Protein AF-A0A0B1RVA0-F1 (afdb_monomer_lite)

Structure (mmCIF, N/CA/C/O backbone):
data_AF-A0A0B1RVA0-F1
#
_entry.id   AF-A0A0B1RVA0-F1
#
loop_
_atom_site.group_PDB
_atom_site.id
_atom_site.type_symbol
_atom_site.label_atom_id
_atom_site.label_alt_id
_atom_site.label_comp_id
_atom_site.label_asym_id
_atom_site.label_entity_id
_atom_site.label_seq_id
_atom_site.pdbx_PDB_ins_code
_atom_site.Cartn_x
_atom_site.Cartn_y
_atom_site.Cartn_z
_atom_site.occupancy
_atom_site.B_iso_or_equiv
_atom_site.auth_seq_id
_atom_site.auth_comp_id
_atom_site.auth_asym_id
_atom_site.auth_atom_id
_atom_site.pdbx_PDB_model_num
ATOM 1 N N . MET A 1 1 ? -19.850 -12.990 -0.518 1.00 70.56 1 MET A N 1
ATOM 2 C CA . MET A 1 1 ? -18.818 -13.928 -0.021 1.00 70.56 1 MET A CA 1
ATOM 3 C C . MET A 1 1 ? -18.652 -15.131 -0.933 1.00 70.56 1 MET A C 1
ATOM 5 O O . MET A 1 1 ? -17.588 -15.254 -1.513 1.00 70.56 1 MET A O 1
ATOM 9 N N . LEU A 1 2 ? -19.691 -15.939 -1.170 1.00 81.00 2 LEU A N 1
ATOM 10 C CA . LEU A 1 2 ? -19.607 -17.125 -2.042 1.00 81.00 2 LEU A CA 1
ATOM 11 C C . LEU A 1 2 ? -19.076 -16.825 -3.461 1.00 81.00 2 LEU A C 1
ATOM 13 O O . LEU A 1 2 ? -18.155 -17.485 -3.918 1.00 81.00 2 LEU A O 1
ATOM 17 N N . PHE A 1 3 ? -19.567 -15.762 -4.111 1.00 86.44 3 PHE A N 1
ATOM 18 C CA . PHE A 1 3 ? -19.078 -15.328 -5.431 1.00 86.44 3 PHE A CA 1
ATOM 19 C C . PHE A 1 3 ? -17.594 -14.916 -5.432 1.00 86.44 3 PHE A C 1
ATOM 21 O O . PHE A 1 3 ? -16.861 -15.231 -6.361 1.00 86.44 3 PHE A O 1
ATOM 28 N N . VAL A 1 4 ? -17.134 -14.257 -4.363 1.00 84.12 4 VAL A N 1
ATOM 29 C CA . VAL A 1 4 ? -15.734 -13.824 -4.211 1.00 84.12 4 VAL A CA 1
ATOM 30 C C . VAL A 1 4 ? -14.824 -15.026 -3.976 1.00 84.12 4 VAL A C 1
ATOM 32 O O . VAL A 1 4 ? -13.758 -15.097 -4.571 1.00 84.12 4 VAL A O 1
ATOM 35 N N . VAL A 1 5 ? -15.262 -15.995 -3.165 1.00 87.69 5 VAL A N 1
ATOM 36 C CA . VAL A 1 5 ? -14.518 -17.240 -2.913 1.00 87.69 5 VAL A CA 1
ATOM 37 C C . VAL A 1 5 ? -14.383 -18.060 -4.194 1.00 87.69 5 VAL A C 1
ATOM 39 O O . VAL A 1 5 ? -13.294 -18.534 -4.497 1.00 87.69 5 VAL A O 1
ATOM 42 N N . VAL A 1 6 ? -15.458 -18.178 -4.980 1.00 91.81 6 VAL A N 1
ATOM 43 C CA . VAL A 1 6 ? -15.415 -18.849 -6.289 1.00 91.81 6 VAL A CA 1
ATOM 44 C C . VAL A 1 6 ? -14.483 -18.108 -7.250 1.00 91.81 6 VAL A C 1
ATOM 46 O O . VAL A 1 6 ? -13.659 -18.744 -7.897 1.00 91.81 6 VAL A O 1
ATOM 49 N N . GLY A 1 7 ? -14.552 -16.774 -7.302 1.00 86.38 7 GLY A N 1
ATOM 50 C CA . GLY A 1 7 ? -13.640 -15.963 -8.112 1.00 86.38 7 GLY A CA 1
ATOM 51 C C . GLY A 1 7 ? -12.171 -16.152 -7.726 1.00 86.38 7 GLY A C 1
ATOM 52 O O . GLY A 1 7 ? -11.337 -16.389 -8.595 1.00 86.38 7 GLY A O 1
ATOM 53 N N . LEU A 1 8 ? -11.859 -16.126 -6.427 1.00 83.19 8 LEU A N 1
ATOM 54 C CA . LEU A 1 8 ? -10.502 -16.336 -5.918 1.00 83.19 8 LEU A CA 1
ATOM 55 C C . LEU A 1 8 ? -9.996 -17.754 -6.230 1.00 83.19 8 LEU A C 1
ATOM 57 O O . LEU A 1 8 ? -8.854 -17.922 -6.647 1.00 83.19 8 LEU A O 1
ATOM 61 N N . ALA A 1 9 ? -10.862 -18.762 -6.084 1.00 86.12 9 ALA A N 1
ATOM 62 C CA . ALA A 1 9 ? -10.539 -20.145 -6.420 1.00 86.12 9 ALA A CA 1
ATOM 63 C C . ALA A 1 9 ? -10.236 -20.312 -7.917 1.00 86.12 9 ALA A C 1
ATOM 65 O O . ALA A 1 9 ? -9.270 -20.982 -8.264 1.00 86.12 9 ALA A O 1
ATOM 66 N N . ILE A 1 10 ? -11.010 -19.675 -8.803 1.00 89.06 10 ILE A N 1
ATOM 67 C CA . ILE A 1 10 ? -10.761 -19.712 -10.253 1.00 89.06 10 ILE A CA 1
ATOM 68 C C . ILE A 1 10 ? -9.413 -19.068 -10.590 1.00 89.06 10 ILE A C 1
ATOM 70 O O . ILE A 1 10 ? -8.645 -19.647 -11.357 1.00 89.06 10 ILE A O 1
ATOM 74 N N . VAL A 1 11 ? -9.105 -17.903 -10.010 1.00 84.69 11 VAL A N 1
ATOM 75 C CA . VAL A 1 11 ? -7.825 -17.211 -10.240 1.00 84.69 11 VAL A CA 1
ATOM 76 C C . VAL A 1 11 ? -6.650 -18.066 -9.757 1.00 84.69 11 VAL A C 1
ATOM 78 O O . VAL A 1 11 ? -5.708 -18.264 -10.516 1.00 84.69 11 VAL A O 1
ATOM 81 N N . GLY A 1 12 ? -6.741 -18.650 -8.556 1.00 81.06 12 GLY A N 1
ATOM 82 C CA . GLY A 1 12 ? -5.688 -19.516 -8.012 1.00 81.06 12 GLY A CA 1
ATOM 83 C C . GLY A 1 12 ? -5.481 -20.806 -8.813 1.00 81.06 12 GLY A C 1
ATOM 84 O O . GLY A 1 12 ? -4.352 -21.187 -9.097 1.00 81.06 12 GLY A O 1
ATOM 85 N N . ILE A 1 13 ? -6.561 -21.466 -9.249 1.00 84.12 13 ILE A N 1
ATOM 86 C CA . ILE A 1 13 ? -6.460 -22.657 -10.112 1.00 84.12 13 ILE A CA 1
ATOM 87 C C . ILE A 1 13 ? -5.848 -22.287 -11.471 1.00 84.12 13 ILE A C 1
ATOM 89 O O . ILE A 1 13 ? -5.040 -23.043 -12.004 1.00 84.12 13 ILE A O 1
ATOM 93 N N . THR A 1 14 ? -6.205 -21.127 -12.026 1.00 82.38 14 THR A N 1
ATOM 94 C CA . THR A 1 14 ? -5.648 -20.649 -13.301 1.00 82.38 14 THR A CA 1
ATOM 95 C C . THR A 1 14 ? -4.149 -20.388 -13.191 1.00 82.38 14 THR A C 1
ATOM 97 O O . THR A 1 14 ? -3.420 -20.740 -14.113 1.00 82.38 14 THR A O 1
ATOM 100 N N . ASP A 1 15 ? -3.682 -19.839 -12.071 1.00 76.81 15 ASP A N 1
ATOM 101 C CA . ASP A 1 15 ? -2.256 -19.613 -11.828 1.00 76.81 15 ASP A CA 1
ATOM 102 C C . ASP A 1 15 ? -1.464 -20.933 -11.788 1.00 76.81 15 ASP A C 1
ATOM 104 O O . ASP A 1 15 ? -0.454 -21.082 -12.474 1.00 76.81 15 ASP A O 1
ATOM 108 N N . ILE A 1 16 ? -2.004 -21.955 -11.110 1.00 76.44 16 ILE A N 1
ATOM 109 C CA . ILE A 1 16 ? -1.389 -23.291 -11.038 1.00 76.44 16 ILE A CA 1
ATOM 110 C C . ILE A 1 16 ? -1.361 -23.988 -12.410 1.00 76.44 16 ILE A C 1
ATOM 112 O O . ILE A 1 16 ? -0.373 -24.633 -12.752 1.00 76.44 16 ILE A O 1
ATOM 116 N N . PHE A 1 17 ? -2.441 -23.898 -13.195 1.00 76.44 17 PHE A N 1
ATOM 117 C CA . PHE A 1 17 ? -2.556 -24.610 -14.478 1.00 76.44 17 PHE A CA 1
ATOM 118 C C . PHE A 1 17 ? -1.893 -23.884 -15.657 1.00 76.44 17 PHE A C 1
ATOM 120 O O . PHE A 1 17 ? -1.453 -24.540 -16.600 1.00 76.44 17 PHE A O 1
ATOM 127 N N . CYS A 1 18 ? -1.864 -22.550 -15.642 1.00 68.12 18 CYS A N 1
ATOM 128 C CA . CYS A 1 18 ? -1.342 -21.720 -16.732 1.00 68.12 18 CYS A CA 1
ATOM 129 C C . CYS A 1 18 ? 0.055 -21.143 -16.430 1.00 68.12 18 CYS A C 1
ATOM 131 O O . CYS A 1 18 ? 0.620 -20.440 -17.273 1.00 68.12 18 CYS A O 1
ATOM 133 N N . GLY A 1 19 ? 0.619 -21.437 -15.253 1.00 61.84 19 GLY A N 1
ATOM 134 C CA . GLY A 1 19 ? 1.994 -21.116 -14.889 1.00 61.84 19 GLY A CA 1
ATOM 135 C C . GLY A 1 19 ? 2.986 -21.811 -15.822 1.00 61.84 19 GLY A C 1
ATOM 136 O O . GLY A 1 19 ? 3.290 -22.990 -15.674 1.00 61.84 19 GLY A O 1
ATOM 137 N N . ASP A 1 20 ? 3.469 -21.076 -16.820 1.00 56.00 20 ASP A N 1
ATOM 138 C CA . ASP A 1 20 ? 4.421 -21.538 -17.832 1.00 56.00 20 ASP A CA 1
ATOM 139 C C . ASP A 1 20 ? 5.692 -22.101 -17.154 1.00 56.00 20 ASP A C 1
ATOM 141 O O . ASP A 1 20 ? 6.452 -21.350 -16.533 1.00 56.00 20 ASP A O 1
ATOM 145 N N . HIS A 1 21 ? 5.911 -23.422 -17.253 1.00 51.81 21 HIS A N 1
ATOM 146 C CA . HIS A 1 21 ? 7.070 -24.150 -16.713 1.00 51.81 21 HIS A CA 1
ATOM 147 C C . HIS A 1 21 ? 8.388 -23.647 -17.336 1.00 51.81 21 HIS A C 1
ATOM 149 O O . HIS A 1 21 ? 8.938 -24.220 -18.277 1.00 51.81 21 HIS A O 1
ATOM 155 N N . LYS A 1 22 ? 8.924 -22.561 -16.786 1.00 54.06 22 LYS A N 1
ATOM 156 C CA . LYS A 1 22 ? 10.346 -22.216 -16.824 1.00 54.06 22 LYS A CA 1
ATOM 157 C C . LYS A 1 22 ? 10.817 -22.252 -15.381 1.00 54.06 22 LYS A C 1
ATOM 159 O O . LYS A 1 22 ? 10.341 -21.446 -14.589 1.00 54.06 22 LYS A O 1
ATOM 164 N N . ASP A 1 23 ? 11.737 -23.151 -15.046 1.00 55.06 23 ASP A N 1
ATOM 165 C CA . ASP A 1 23 ? 12.196 -23.415 -13.670 1.00 55.06 23 ASP A CA 1
ATOM 166 C C . ASP A 1 23 ? 12.622 -22.157 -12.881 1.00 55.06 23 ASP A C 1
ATOM 168 O O . ASP A 1 23 ? 12.565 -22.141 -11.656 1.00 55.06 23 ASP A O 1
ATOM 172 N N . SER A 1 24 ? 12.990 -21.061 -13.558 1.00 54.31 24 SER A N 1
ATOM 173 C CA . SER A 1 24 ? 13.285 -19.776 -12.911 1.00 54.31 24 SER A CA 1
ATOM 174 C C . SER A 1 24 ? 12.043 -18.991 -12.461 1.00 54.31 24 SER A C 1
ATOM 176 O O . SER A 1 24 ? 12.129 -18.242 -11.502 1.00 54.31 24 SER A O 1
ATOM 178 N N . LYS A 1 25 ? 10.887 -19.144 -13.122 1.00 58.94 25 LYS A N 1
ATOM 179 C CA . LYS A 1 25 ? 9.649 -18.410 -12.795 1.00 58.94 25 LYS A CA 1
ATOM 180 C C . LYS A 1 25 ? 8.867 -19.032 -11.640 1.00 58.94 25 LYS A C 1
ATOM 182 O O . LYS A 1 25 ? 8.154 -18.323 -10.942 1.00 58.94 25 LYS A O 1
ATOM 187 N N . GLN A 1 26 ? 8.984 -20.343 -11.432 1.00 61.12 26 GLN A N 1
ATOM 188 C CA . GLN A 1 26 ? 8.215 -21.031 -10.392 1.00 61.12 26 GLN A CA 1
ATOM 189 C C . GLN A 1 26 ? 8.656 -20.607 -8.983 1.00 61.12 26 GLN A C 1
ATOM 191 O O . GLN A 1 26 ? 7.815 -20.353 -8.125 1.00 61.12 26 GLN A O 1
ATOM 196 N N . ASN A 1 27 ? 9.965 -20.463 -8.756 1.00 65.12 27 ASN A N 1
ATOM 197 C CA . ASN A 1 27 ? 10.489 -19.981 -7.475 1.00 65.12 27 ASN A CA 1
ATOM 198 C C . ASN A 1 27 ? 10.079 -18.528 -7.195 1.00 65.12 27 ASN A C 1
ATOM 200 O O . ASN A 1 27 ? 9.786 -18.185 -6.053 1.00 65.12 27 ASN A O 1
ATOM 204 N N . ASP A 1 28 ? 10.011 -17.704 -8.238 1.00 69.56 28 ASP A N 1
ATOM 205 C CA . ASP A 1 28 ? 9.635 -16.293 -8.150 1.00 69.56 28 ASP A CA 1
ATOM 206 C C . ASP A 1 28 ? 8.172 -16.115 -7.702 1.00 69.56 28 ASP A C 1
ATOM 208 O O . ASP A 1 28 ? 7.892 -15.301 -6.819 1.00 69.56 28 ASP A O 1
ATOM 212 N N . VAL A 1 29 ? 7.251 -16.928 -8.238 1.00 74.88 29 VAL A N 1
ATOM 213 C CA . VAL A 1 29 ? 5.829 -16.930 -7.834 1.00 74.88 29 VAL A CA 1
ATOM 214 C C . VAL A 1 29 ? 5.674 -17.360 -6.372 1.00 74.88 29 VAL A C 1
ATOM 216 O O . VAL A 1 29 ? 5.010 -16.680 -5.592 1.00 74.88 29 VAL A O 1
ATOM 219 N N . ILE A 1 30 ? 6.370 -18.426 -5.962 1.00 80.38 30 ILE A N 1
ATOM 220 C CA . ILE A 1 30 ? 6.308 -18.941 -4.584 1.00 80.38 30 ILE A CA 1
ATOM 221 C C . ILE A 1 30 ? 6.799 -17.894 -3.572 1.00 80.38 30 ILE A C 1
ATOM 223 O O . ILE A 1 30 ? 6.222 -17.759 -2.491 1.00 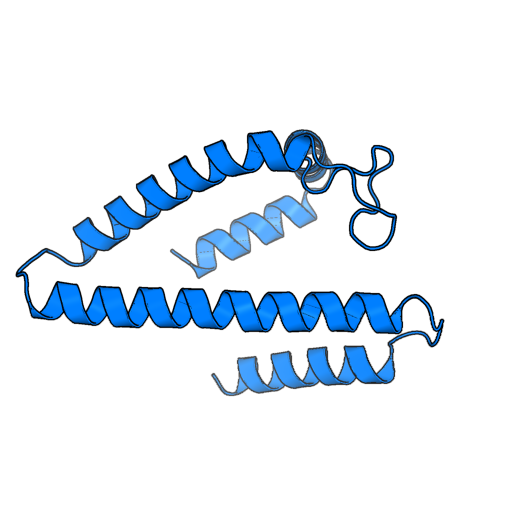80.38 30 ILE A O 1
ATOM 227 N N . ILE A 1 31 ? 7.849 -17.134 -3.903 1.00 83.12 31 ILE A N 1
ATOM 228 C CA . ILE A 1 31 ? 8.348 -16.063 -3.028 1.00 83.12 31 ILE A CA 1
ATOM 229 C C . ILE A 1 31 ? 7.284 -14.970 -2.852 1.00 83.12 31 ILE A C 1
ATOM 231 O O . ILE A 1 31 ? 7.089 -14.496 -1.731 1.00 83.12 31 ILE A O 1
ATOM 235 N N . GLY A 1 32 ? 6.574 -14.604 -3.925 1.00 82.31 32 GLY A N 1
ATOM 236 C CA . GLY A 1 32 ? 5.462 -13.653 -3.873 1.00 82.31 32 GLY A CA 1
ATOM 237 C C . GLY A 1 32 ? 4.323 -14.119 -2.961 1.00 82.31 32 GLY A C 1
ATOM 238 O O . GLY A 1 32 ? 3.879 -13.360 -2.094 1.00 82.31 32 GLY A O 1
ATOM 239 N N . ASP A 1 33 ? 3.910 -15.381 -3.090 1.00 84.50 33 ASP A N 1
ATOM 240 C CA . ASP A 1 33 ? 2.844 -15.971 -2.270 1.00 84.50 33 ASP A CA 1
ATOM 241 C C . ASP A 1 33 ? 3.201 -15.996 -0.779 1.00 84.50 33 ASP A C 1
ATOM 243 O O . ASP A 1 33 ? 2.390 -15.618 0.073 1.00 84.50 33 ASP A O 1
ATOM 247 N N . VAL A 1 34 ? 4.438 -16.381 -0.447 1.00 87.50 34 VAL A N 1
ATOM 248 C CA . VAL A 1 34 ? 4.930 -16.363 0.939 1.00 87.50 34 VAL A CA 1
ATOM 249 C C . VAL A 1 34 ? 4.919 -14.939 1.500 1.00 87.50 34 VAL A C 1
ATOM 251 O O . VAL A 1 34 ? 4.489 -14.735 2.639 1.00 87.50 34 VAL A O 1
ATOM 254 N N . LEU A 1 35 ? 5.329 -13.943 0.707 1.00 87.62 35 LEU A N 1
ATOM 255 C CA . LEU A 1 35 ? 5.291 -12.533 1.108 1.00 87.62 35 LEU A CA 1
ATOM 256 C C . LEU A 1 35 ? 3.853 -12.060 1.383 1.00 87.62 35 LEU A C 1
ATOM 258 O O . LEU A 1 35 ? 3.615 -11.347 2.361 1.00 87.62 35 LEU A O 1
ATOM 262 N N . CYS A 1 36 ? 2.889 -12.498 0.567 1.00 88.56 36 CYS A N 1
ATOM 263 C CA . CYS A 1 36 ? 1.472 -12.187 0.749 1.00 88.56 36 CYS A CA 1
ATOM 264 C C . CYS A 1 36 ? 0.922 -12.779 2.056 1.00 88.56 36 CYS A C 1
ATOM 266 O O . CYS A 1 36 ? 0.277 -12.072 2.833 1.00 88.56 36 CYS A O 1
ATOM 268 N N . VAL A 1 37 ? 1.229 -14.048 2.345 1.00 91.62 37 VAL A N 1
ATOM 269 C CA . VAL A 1 37 ? 0.794 -14.717 3.584 1.00 91.62 37 VAL A CA 1
ATOM 270 C C . VAL A 1 37 ? 1.355 -14.000 4.814 1.00 91.62 37 VAL A C 1
ATOM 272 O O . VAL A 1 37 ? 0.622 -13.737 5.768 1.00 91.62 37 VAL A O 1
ATOM 275 N N . VAL A 1 38 ? 2.635 -13.620 4.789 1.00 93.31 38 VAL A N 1
ATOM 276 C CA . VAL A 1 38 ? 3.258 -12.857 5.882 1.00 93.31 38 VAL A CA 1
ATOM 277 C C . VAL A 1 38 ? 2.567 -11.503 6.069 1.00 93.31 38 VAL A C 1
ATOM 279 O O . VAL A 1 38 ? 2.220 -11.150 7.198 1.00 93.31 38 VAL A O 1
ATOM 282 N N . ALA A 1 39 ? 2.296 -10.768 4.987 1.00 91.56 39 ALA A N 1
ATOM 283 C CA . ALA A 1 39 ? 1.583 -9.491 5.052 1.00 91.56 39 ALA A CA 1
ATOM 284 C C . ALA A 1 39 ? 0.182 -9.640 5.674 1.00 91.56 39 ALA A C 1
ATOM 286 O O . ALA A 1 39 ? -0.213 -8.837 6.521 1.00 91.56 39 ALA A O 1
ATOM 287 N N . GLN A 1 40 ? -0.547 -10.703 5.326 1.00 92.75 40 GLN A N 1
ATOM 288 C CA . GLN A 1 40 ? -1.865 -10.993 5.896 1.00 92.75 40 GLN A CA 1
ATOM 289 C C . GLN A 1 40 ? -1.815 -11.263 7.406 1.00 92.75 40 GLN A C 1
ATOM 291 O O . GLN A 1 40 ? -2.721 -10.840 8.124 1.00 92.75 40 GLN A O 1
ATOM 296 N N . VAL A 1 41 ? -0.757 -11.910 7.911 1.00 94.75 41 VAL A N 1
ATOM 297 C CA . VAL A 1 41 ? -0.564 -12.111 9.360 1.00 94.75 41 VAL A CA 1
ATOM 298 C C . VAL A 1 41 ? -0.408 -10.771 10.085 1.00 94.75 41 VAL A C 1
ATOM 300 O O . VAL A 1 41 ? -1.017 -10.577 11.139 1.00 94.75 41 VAL A O 1
ATOM 303 N N . PHE A 1 42 ? 0.349 -9.825 9.521 1.00 93.25 42 PHE A N 1
ATOM 304 C CA . PHE A 1 42 ? 0.483 -8.482 10.099 1.00 93.25 42 PHE A CA 1
ATOM 305 C C . PHE A 1 42 ? -0.846 -7.717 10.107 1.00 93.25 42 PHE A C 1
ATOM 307 O O . PHE A 1 42 ? -1.194 -7.124 11.128 1.00 93.25 42 PHE A O 1
ATOM 314 N N . VAL A 1 43 ? -1.623 -7.785 9.022 1.00 92.06 43 VAL A N 1
ATOM 315 C CA . VAL A 1 43 ? -2.958 -7.161 8.953 1.00 92.06 43 VAL A CA 1
ATOM 316 C C . VAL A 1 43 ? -3.908 -7.781 9.981 1.00 92.06 43 VAL A C 1
ATOM 318 O O . VAL A 1 43 ? -4.615 -7.066 10.688 1.00 92.06 43 VAL A O 1
ATOM 321 N N . ALA A 1 44 ? -3.898 -9.108 10.124 1.00 93.31 44 ALA A N 1
ATOM 322 C CA . ALA A 1 44 ? -4.704 -9.786 11.134 1.00 93.31 44 ALA A CA 1
ATOM 323 C C . ALA A 1 44 ? -4.318 -9.347 12.556 1.00 93.31 44 ALA A C 1
ATOM 325 O O . ALA A 1 44 ? -5.195 -9.105 13.387 1.00 93.31 44 ALA A O 1
ATOM 326 N N . LEU A 1 45 ? -3.019 -9.194 12.832 1.00 94.00 45 LEU A N 1
ATOM 327 C CA . LEU A 1 45 ? -2.540 -8.685 14.115 1.00 94.00 45 LEU A CA 1
ATOM 328 C C . LEU A 1 45 ? -3.021 -7.250 14.371 1.00 94.00 45 LEU A C 1
ATOM 330 O O . LEU A 1 45 ? -3.492 -6.968 15.471 1.00 94.00 45 LEU A O 1
ATOM 334 N N . GLN A 1 46 ? -2.934 -6.368 13.373 1.00 91.25 46 GLN A N 1
ATOM 335 C CA . GLN A 1 46 ? -3.400 -4.982 13.465 1.00 91.25 46 GLN A CA 1
ATOM 336 C C . GLN A 1 46 ? -4.884 -4.915 13.838 1.00 91.25 46 GLN A C 1
ATOM 338 O O . GLN A 1 46 ? -5.222 -4.248 14.812 1.00 91.25 46 GLN A O 1
ATOM 343 N N . LEU A 1 47 ? -5.736 -5.696 13.168 1.00 90.88 47 LEU A N 1
ATOM 344 C CA . LEU A 1 47 ? -7.175 -5.745 13.452 1.00 90.88 47 LEU A CA 1
ATOM 345 C C . LEU A 1 47 ? -7.480 -6.279 14.862 1.00 90.88 47 LEU A C 1
ATOM 347 O O . LEU A 1 47 ? -8.350 -5.759 15.558 1.00 90.88 47 LEU A O 1
ATOM 351 N N . VAL A 1 48 ? -6.755 -7.303 15.327 1.00 92.19 48 VAL A N 1
ATOM 352 C CA . VAL A 1 48 ? -6.944 -7.846 16.687 1.00 92.19 48 VAL A CA 1
ATOM 353 C C . VAL A 1 48 ? -6.481 -6.851 17.754 1.00 92.19 48 VAL A C 1
ATOM 355 O O . VAL A 1 48 ? -7.125 -6.716 18.800 1.00 92.19 48 VAL A O 1
ATOM 358 N N . LEU A 1 49 ? -5.366 -6.155 17.517 1.00 88.50 49 LEU A N 1
ATOM 359 C CA . LEU A 1 49 ? -4.890 -5.110 18.421 1.00 88.50 49 LEU A CA 1
ATOM 360 C C . LEU A 1 49 ? -5.879 -3.947 18.462 1.00 88.50 49 LEU A C 1
ATOM 362 O O . LEU A 1 49 ? -6.260 -3.535 19.555 1.00 88.50 49 LEU A O 1
ATOM 366 N N . GLU A 1 50 ? -6.348 -3.479 17.311 1.00 85.75 50 GLU A N 1
ATOM 367 C CA . GLU A 1 50 ? -7.354 -2.423 17.198 1.00 85.75 50 GLU A CA 1
ATOM 368 C C . GLU A 1 50 ? -8.616 -2.772 18.001 1.00 85.75 50 GLU A C 1
ATOM 370 O O . GLU A 1 50 ? -9.009 -2.020 18.895 1.00 85.75 50 GLU A O 1
ATOM 375 N N . GLN A 1 51 ? -9.174 -3.971 17.798 1.00 86.88 51 GLN A N 1
ATOM 376 C CA . GLN A 1 51 ? -10.333 -4.457 18.556 1.00 86.88 51 GLN A CA 1
ATOM 377 C C . GLN A 1 51 ? -10.076 -4.484 20.068 1.00 86.88 51 GLN A C 1
ATOM 379 O O . GLN A 1 51 ? -10.944 -4.122 20.865 1.00 86.88 51 GLN A O 1
ATOM 384 N N . LYS A 1 52 ? -8.872 -4.890 20.487 1.00 87.19 52 LYS A N 1
ATOM 385 C CA . LYS A 1 52 ? -8.490 -4.926 21.903 1.00 87.19 52 LYS A CA 1
ATOM 386 C C . LYS A 1 52 ? -8.362 -3.526 22.510 1.00 87.19 52 LYS A C 1
ATOM 388 O O . LYS A 1 52 ? -8.696 -3.355 23.684 1.00 87.19 52 LYS A O 1
ATOM 393 N N . TYR A 1 53 ? -7.862 -2.551 21.753 1.00 82.88 53 TYR A N 1
ATOM 394 C CA . TYR A 1 53 ? -7.723 -1.165 22.206 1.00 82.88 53 TYR A CA 1
ATOM 395 C C . TYR A 1 53 ? -9.069 -0.432 22.235 1.00 82.88 53 TYR A C 1
ATOM 397 O O . TYR A 1 53 ? -9.360 0.221 23.237 1.00 82.88 53 TYR A O 1
ATOM 405 N N . LEU A 1 54 ? -9.917 -0.623 21.221 1.00 82.50 54 LEU A N 1
ATOM 406 C CA . LEU A 1 54 ? -11.278 -0.072 21.167 1.00 82.50 54 LEU A CA 1
ATOM 407 C C . LEU A 1 54 ? -12.174 -0.604 22.295 1.00 82.50 54 LEU A C 1
ATOM 409 O O . LEU A 1 54 ? -13.032 0.112 22.789 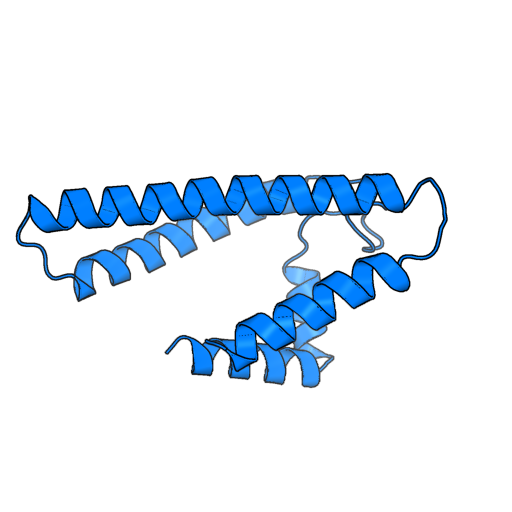1.00 82.50 54 LEU A O 1
ATOM 413 N N . HIS A 1 55 ? -11.962 -1.839 22.764 1.00 78.75 55 HIS A N 1
ATOM 414 C CA . HIS A 1 55 ? -12.720 -2.368 23.908 1.00 78.75 55 HIS A CA 1
ATOM 415 C C . HIS A 1 55 ? -12.291 -1.747 25.251 1.00 78.75 55 HIS A C 1
ATOM 417 O O . HIS A 1 55 ? -13.053 -1.750 26.215 1.00 78.75 55 HIS A O 1
ATOM 423 N N . LYS A 1 56 ? -11.049 -1.257 25.354 1.00 77.44 56 LYS A N 1
ATOM 424 C CA . LYS A 1 56 ? -10.493 -0.701 26.601 1.00 77.44 56 LYS A CA 1
ATOM 425 C C . LYS A 1 56 ? -10.657 0.809 26.730 1.00 77.44 56 LYS A C 1
ATOM 427 O O . LYS A 1 56 ? -10.620 1.312 27.851 1.00 77.44 56 LYS A O 1
ATOM 432 N N . HIS A 1 57 ? -10.790 1.518 25.616 1.00 72.75 57 HIS A N 1
ATOM 433 C CA . HIS A 1 57 ? -10.906 2.968 25.578 1.00 72.75 57 HIS A CA 1
ATOM 434 C C . HIS A 1 57 ? -12.160 3.366 24.799 1.00 72.75 57 HIS A C 1
ATOM 436 O O . HIS A 1 57 ? -12.353 2.909 23.679 1.00 72.75 57 HIS A O 1
ATOM 442 N N . ASP A 1 58 ? -12.978 4.241 25.384 1.00 71.31 58 ASP A N 1
ATOM 443 C CA . ASP A 1 58 ? -14.200 4.780 24.775 1.00 71.31 58 ASP A CA 1
ATOM 444 C C . ASP A 1 58 ? -13.836 5.863 23.743 1.00 71.31 58 ASP A C 1
ATOM 446 O O . ASP A 1 58 ? -13.957 7.066 23.982 1.00 71.31 58 ASP A O 1
ATOM 450 N N . VAL A 1 59 ? -13.231 5.429 22.636 1.00 72.50 59 VAL A N 1
ATOM 451 C CA . VAL A 1 59 ? -12.816 6.287 21.520 1.00 72.50 59 VAL A CA 1
ATOM 452 C C . VAL A 1 59 ? -13.770 6.052 20.363 1.00 72.50 59 VAL A C 1
ATOM 454 O O . VAL A 1 59 ? -14.056 4.908 20.014 1.00 72.50 59 VAL A O 1
ATOM 457 N N . GLU A 1 60 ? -14.238 7.134 19.744 1.00 80.88 60 GLU A N 1
ATOM 458 C CA . GLU A 1 60 ? -15.123 7.052 18.589 1.00 80.88 60 GLU A CA 1
ATOM 459 C C . GLU A 1 60 ? -14.433 6.285 17.441 1.00 80.88 60 GLU A C 1
ATOM 461 O O . GLU A 1 60 ? -13.389 6.736 16.949 1.00 80.88 60 GLU A O 1
ATOM 466 N N . PRO A 1 61 ? -14.990 5.145 16.983 1.00 79.50 61 PRO A N 1
ATOM 467 C CA . PRO A 1 61 ? -14.339 4.293 15.985 1.00 79.50 61 PRO A CA 1
ATOM 468 C C . PRO A 1 61 ? -14.021 5.029 14.680 1.00 79.50 61 PRO A C 1
ATOM 470 O O . PRO A 1 61 ? -12.988 4.789 14.060 1.00 79.50 61 PRO A O 1
ATOM 473 N N . LEU A 1 62 ? -14.882 5.977 14.292 1.00 82.38 62 LEU A N 1
ATOM 474 C CA . LEU A 1 62 ? -14.715 6.770 13.077 1.00 82.38 62 LEU A CA 1
ATOM 475 C C . LEU A 1 62 ? -13.491 7.699 13.143 1.00 82.38 62 LEU A C 1
ATOM 477 O O . LEU A 1 62 ? -12.822 7.927 12.136 1.00 82.38 62 LEU A O 1
ATOM 481 N N . PHE A 1 63 ? -13.164 8.211 14.330 1.00 83.12 63 PHE A N 1
ATOM 482 C CA . PHE A 1 63 ? -11.979 9.041 14.523 1.00 83.12 63 PHE A CA 1
ATOM 483 C C . PHE A 1 63 ? -10.698 8.197 14.552 1.00 83.12 63 PHE A C 1
ATOM 485 O O . PHE A 1 63 ? -9.692 8.587 13.958 1.00 83.12 63 PHE A O 1
ATOM 492 N N . ALA A 1 64 ? -10.746 7.021 15.186 1.00 84.56 64 ALA A N 1
ATOM 493 C CA . ALA A 1 64 ? -9.615 6.097 15.244 1.00 84.56 64 ALA A CA 1
ATOM 494 C C . ALA A 1 64 ? -9.181 5.629 13.843 1.00 84.56 64 ALA A C 1
ATOM 496 O O . ALA A 1 64 ? -8.009 5.765 13.490 1.00 84.56 64 ALA A O 1
ATOM 497 N N . VAL A 1 65 ? -10.132 5.183 13.015 1.00 84.75 65 VAL A N 1
ATOM 498 C CA . VAL A 1 65 ? -9.842 4.736 11.641 1.00 84.75 65 VAL A CA 1
ATOM 499 C C . VAL A 1 65 ? -9.399 5.893 10.734 1.00 84.75 65 VAL A C 1
ATOM 501 O O . VAL A 1 65 ? -8.530 5.727 9.879 1.00 84.75 65 VAL A O 1
ATOM 504 N N . GLY A 1 66 ? -9.940 7.100 10.943 1.00 86.25 66 GLY A N 1
ATOM 505 C CA . GLY A 1 66 ? -9.520 8.297 10.210 1.00 86.25 66 GLY A CA 1
ATOM 506 C C . GLY A 1 66 ? -8.060 8.667 10.488 1.00 86.25 66 GLY A C 1
ATOM 507 O O . GLY A 1 66 ? -7.306 8.971 9.562 1.00 86.25 66 GLY A O 1
ATOM 508 N N . LEU A 1 67 ? -7.638 8.586 11.754 1.00 87.06 67 LEU A N 1
ATOM 509 C CA . LEU A 1 67 ? -6.239 8.777 12.135 1.00 87.06 67 LEU A CA 1
ATOM 510 C C . LEU A 1 67 ? -5.340 7.681 11.565 1.00 87.06 67 LEU A C 1
ATOM 512 O O . LEU A 1 67 ? -4.268 7.994 11.050 1.00 87.06 67 LEU A O 1
ATOM 516 N N . GLU A 1 68 ? -5.771 6.422 11.609 1.00 88.06 68 GLU A N 1
ATOM 517 C CA . GLU A 1 68 ? -5.038 5.302 11.017 1.00 88.06 68 GLU A CA 1
ATOM 518 C C . GLU A 1 68 ? -4.774 5.521 9.523 1.00 88.06 68 GLU A C 1
ATOM 520 O O . GLU A 1 68 ? -3.642 5.345 9.074 1.00 88.06 68 GLU A O 1
ATOM 525 N N . GLY A 1 69 ? -5.767 6.001 8.769 1.00 88.19 69 GLY A N 1
ATOM 526 C CA . GLY A 1 69 ? -5.593 6.353 7.359 1.00 88.19 69 GLY A CA 1
ATOM 527 C C . GLY A 1 69 ? -4.533 7.439 7.138 1.00 88.19 69 GLY A C 1
ATOM 528 O O . GLY A 1 69 ? -3.709 7.324 6.229 1.00 88.19 69 GLY A O 1
ATOM 529 N N . ILE A 1 70 ? -4.495 8.468 7.993 1.00 92.38 70 ILE A N 1
ATOM 530 C CA . ILE A 1 70 ? -3.481 9.536 7.925 1.00 92.38 70 ILE A CA 1
ATOM 531 C C . ILE A 1 70 ? -2.088 8.989 8.266 1.00 92.38 70 ILE A C 1
ATOM 533 O O . ILE A 1 70 ? -1.128 9.273 7.547 1.00 92.38 70 ILE A O 1
ATOM 537 N N . TYR A 1 71 ? -1.961 8.183 9.324 1.00 90.50 71 TYR A N 1
ATOM 538 C CA . TYR A 1 71 ? -0.689 7.546 9.681 1.00 90.50 71 TYR A CA 1
ATOM 539 C C . TYR A 1 71 ? -0.210 6.590 8.587 1.00 90.50 71 TYR A C 1
ATOM 541 O O . TYR A 1 71 ? 0.969 6.613 8.234 1.00 90.50 71 TYR A O 1
ATOM 549 N N . GLY A 1 72 ? -1.120 5.811 8.004 1.00 90.06 72 GLY A N 1
ATOM 550 C CA . GLY A 1 72 ? -0.851 4.937 6.868 1.00 90.06 72 GLY A CA 1
ATOM 551 C C . GLY A 1 72 ? -0.343 5.717 5.658 1.00 90.06 72 GLY A C 1
ATOM 552 O O . GLY A 1 72 ? 0.661 5.329 5.067 1.00 90.06 72 GLY A O 1
ATOM 553 N N . LEU A 1 73 ? -0.957 6.862 5.338 1.00 91.06 73 LEU A N 1
ATOM 554 C CA . LEU A 1 73 ? -0.512 7.732 4.247 1.00 91.06 73 LEU A CA 1
ATOM 555 C C . LEU A 1 73 ? 0.895 8.297 4.495 1.00 91.06 73 LEU A C 1
ATOM 557 O O . LEU A 1 73 ? 1.732 8.281 3.594 1.00 91.06 73 LEU A O 1
ATOM 561 N N . VAL A 1 74 ? 1.173 8.781 5.709 1.00 94.44 74 VAL A N 1
ATOM 562 C CA . VAL A 1 74 ? 2.491 9.333 6.068 1.00 94.44 74 VAL A CA 1
ATOM 563 C C . VAL A 1 74 ? 3.571 8.253 6.005 1.00 94.44 74 VAL A C 1
ATOM 565 O O . VAL A 1 74 ? 4.622 8.473 5.402 1.00 94.44 74 VAL A O 1
ATOM 568 N N . LEU A 1 75 ? 3.310 7.077 6.582 1.00 92.44 75 LEU A N 1
ATOM 569 C CA . LEU A 1 75 ? 4.231 5.941 6.528 1.00 92.44 75 LEU A CA 1
ATOM 570 C C . LEU A 1 75 ? 4.462 5.477 5.089 1.00 92.44 75 LEU A C 1
ATOM 572 O O . LEU A 1 75 ? 5.602 5.205 4.722 1.00 92.44 75 LEU A O 1
ATOM 576 N N . LEU A 1 76 ? 3.414 5.449 4.262 1.00 90.62 76 LEU A N 1
ATOM 577 C CA . LEU A 1 76 ? 3.519 5.095 2.850 1.00 90.62 76 LEU A CA 1
ATOM 578 C C . LEU A 1 76 ? 4.410 6.085 2.091 1.00 90.62 76 LEU A C 1
ATOM 580 O O . LEU A 1 76 ? 5.342 5.653 1.421 1.00 90.62 76 LEU A O 1
ATOM 584 N N . ILE A 1 77 ? 4.212 7.398 2.251 1.00 91.00 77 ILE A N 1
ATOM 585 C CA . ILE A 1 77 ? 5.071 8.419 1.618 1.00 91.00 77 ILE A CA 1
ATOM 586 C C . ILE A 1 77 ? 6.533 8.256 2.050 1.00 91.00 77 ILE A C 1
ATOM 588 O O . ILE A 1 77 ? 7.437 8.354 1.220 1.00 91.00 77 ILE A O 1
ATOM 592 N N . ILE A 1 78 ? 6.774 7.982 3.334 1.00 92.12 78 ILE A N 1
ATOM 593 C CA . ILE A 1 78 ? 8.126 7.753 3.853 1.00 92.12 78 ILE A CA 1
ATOM 594 C C . ILE A 1 78 ? 8.731 6.474 3.264 1.00 92.12 78 ILE A C 1
ATOM 596 O O . ILE A 1 78 ? 9.904 6.497 2.905 1.00 92.12 78 ILE A O 1
ATOM 600 N N . CYS A 1 79 ? 7.959 5.391 3.128 1.00 88.06 79 CYS A N 1
ATOM 601 C CA . CYS A 1 79 ? 8.404 4.123 2.537 1.00 88.06 79 CYS A CA 1
ATOM 602 C C . CYS A 1 79 ? 8.663 4.212 1.028 1.00 88.06 79 CYS A C 1
ATOM 604 O O . CYS A 1 79 ? 9.569 3.544 0.531 1.00 88.06 79 CYS A O 1
ATOM 606 N N . LEU A 1 80 ? 7.936 5.062 0.302 1.00 86.25 80 LEU A N 1
ATOM 607 C CA . LEU A 1 80 ? 8.142 5.269 -1.134 1.00 86.25 80 LEU A CA 1
ATOM 608 C C . LEU A 1 80 ? 9.547 5.792 -1.462 1.00 86.25 80 LEU A C 1
ATOM 610 O O . LEU A 1 80 ? 10.112 5.439 -2.495 1.00 86.25 80 LEU A O 1
ATOM 614 N N . VAL A 1 81 ? 10.141 6.603 -0.578 1.00 86.25 81 VAL A N 1
ATOM 615 C CA . VAL A 1 81 ? 11.487 7.162 -0.780 1.00 86.25 81 VAL A CA 1
ATOM 616 C C . VAL A 1 81 ? 12.564 6.068 -0.858 1.00 86.25 81 VAL A C 1
ATOM 618 O O . VAL A 1 81 ? 13.246 6.008 -1.878 1.00 86.25 81 VAL A O 1
ATOM 621 N N . PRO A 1 82 ? 12.760 5.185 0.143 1.00 84.56 82 PRO A N 1
ATOM 622 C CA . PRO A 1 82 ? 13.740 4.110 0.044 1.00 84.56 82 PRO A CA 1
ATOM 623 C C . PRO A 1 82 ? 13.371 3.073 -1.025 1.00 84.56 82 PRO A C 1
ATOM 625 O O . PRO A 1 82 ? 14.273 2.598 -1.712 1.00 84.56 82 PRO A O 1
ATOM 628 N N . LEU A 1 83 ? 12.084 2.754 -1.221 1.00 84.44 83 LEU A N 1
ATOM 629 C CA . LEU A 1 83 ? 11.649 1.784 -2.239 1.00 84.44 83 LEU A CA 1
ATOM 630 C C . LEU A 1 83 ? 11.974 2.233 -3.671 1.00 84.44 83 LEU A C 1
ATOM 632 O O . LEU A 1 83 ? 12.267 1.393 -4.521 1.00 84.44 83 LEU A O 1
ATOM 636 N N . TYR A 1 84 ? 12.029 3.542 -3.920 1.00 82.81 84 TYR A N 1
ATOM 637 C CA . TYR A 1 84 ? 12.481 4.095 -5.196 1.00 82.81 84 TYR A CA 1
ATOM 638 C C . TYR A 1 84 ? 13.962 3.811 -5.496 1.00 82.81 84 TYR A C 1
ATOM 640 O O . TYR A 1 84 ? 14.338 3.604 -6.649 1.00 82.81 84 TYR A O 1
ATOM 648 N N . PHE A 1 85 ? 14.823 3.796 -4.473 1.00 80.44 85 PHE A N 1
ATOM 649 C CA . PHE A 1 85 ? 16.268 3.596 -4.649 1.00 80.44 85 PHE A CA 1
ATOM 650 C C . PHE A 1 85 ? 16.693 2.126 -4.645 1.00 80.44 85 PHE A C 1
ATOM 652 O O . PHE A 1 85 ? 17.825 1.812 -5.031 1.00 80.44 85 PHE A O 1
ATOM 659 N N . ILE A 1 86 ? 15.819 1.215 -4.218 1.00 80.19 86 ILE A N 1
ATOM 660 C CA . ILE A 1 86 ? 16.124 -0.213 -4.212 1.00 80.19 86 ILE A CA 1
ATOM 661 C C . ILE A 1 86 ? 15.924 -0.767 -5.624 1.00 80.19 86 ILE A C 1
ATOM 663 O O . ILE A 1 86 ? 14.812 -0.816 -6.154 1.00 80.19 86 ILE A O 1
ATOM 667 N N . HIS A 1 87 ? 17.035 -1.199 -6.216 1.00 78.62 87 HIS A N 1
ATOM 668 C CA . HIS A 1 87 ? 17.059 -1.860 -7.511 1.00 78.62 87 HIS A CA 1
ATOM 669 C C . HIS A 1 87 ? 16.974 -3.368 -7.296 1.00 78.62 87 HIS A C 1
ATOM 671 O O . HIS A 1 87 ? 17.726 -3.936 -6.502 1.00 78.62 87 HIS A O 1
ATOM 677 N N . VAL A 1 88 ? 16.060 -4.013 -8.003 1.00 74.31 88 VAL A N 1
ATOM 678 C CA . VAL A 1 88 ? 15.803 -5.447 -7.914 1.00 74.31 88 VAL A CA 1
ATOM 679 C C . VAL A 1 88 ? 15.999 -6.123 -9.255 1.00 74.31 88 VAL A C 1
ATOM 681 O O . VAL A 1 88 ? 15.919 -5.507 -10.316 1.00 74.31 88 VAL A O 1
ATOM 684 N N . GLY A 1 89 ? 16.277 -7.423 -9.189 1.00 67.62 89 GLY A N 1
ATOM 685 C CA . GLY A 1 89 ? 16.376 -8.261 -10.372 1.00 67.62 89 GLY A CA 1
ATOM 686 C C . GLY A 1 89 ? 15.053 -8.345 -11.151 1.00 67.62 89 GLY A C 1
ATOM 687 O O . GLY A 1 89 ? 13.993 -7.980 -10.633 1.00 67.62 89 GLY A O 1
ATOM 688 N N . PRO A 1 90 ? 15.099 -8.894 -12.378 1.00 65.50 90 PRO A N 1
ATOM 689 C CA . PRO A 1 90 ? 13.954 -8.970 -13.295 1.00 65.50 90 PRO A CA 1
ATOM 690 C C . PRO A 1 90 ? 12.762 -9.779 -12.752 1.00 65.50 90 PRO A C 1
ATOM 692 O O . PRO A 1 90 ? 11.671 -9.710 -13.305 1.00 65.50 90 PRO A O 1
ATOM 695 N N . THR A 1 91 ? 12.967 -10.525 -11.665 1.00 65.12 91 THR A N 1
ATOM 696 C CA . THR A 1 91 ? 11.943 -11.221 -10.878 1.00 65.12 91 THR A CA 1
ATOM 697 C C . THR A 1 91 ? 10.921 -10.276 -10.234 1.00 65.12 91 THR A C 1
ATOM 699 O O . THR A 1 91 ? 9.742 -10.607 -10.171 1.00 65.12 91 THR A O 1
ATOM 702 N N . PHE A 1 92 ? 11.348 -9.099 -9.759 1.00 63.78 92 PHE A N 1
ATOM 703 C CA . PHE A 1 92 ? 10.495 -8.189 -8.976 1.00 63.78 92 PHE A CA 1
ATOM 704 C C . PHE A 1 92 ? 10.144 -6.889 -9.703 1.00 63.78 92 PHE A C 1
ATOM 706 O O . PHE A 1 92 ? 9.229 -6.187 -9.282 1.00 63.78 92 PHE A O 1
ATOM 713 N N . SER A 1 93 ? 10.848 -6.547 -10.786 1.00 64.69 93 SER A N 1
ATOM 714 C CA . SER A 1 93 ? 10.549 -5.351 -11.571 1.00 64.69 93 SER A CA 1
ATOM 715 C C . SER A 1 93 ? 10.782 -5.585 -13.058 1.00 64.69 93 SER A C 1
ATOM 717 O O . SER A 1 93 ? 11.856 -6.008 -13.478 1.00 64.69 93 SER A O 1
ATOM 719 N N . ILE A 1 94 ? 9.760 -5.268 -13.856 1.00 63.44 94 ILE A N 1
ATOM 720 C CA . ILE A 1 94 ? 9.826 -5.216 -15.326 1.00 63.44 94 ILE A CA 1
ATOM 721 C C . ILE A 1 94 ? 10.204 -3.816 -15.837 1.00 63.44 94 ILE A C 1
ATOM 723 O O . ILE A 1 94 ? 10.225 -3.584 -17.047 1.00 63.44 94 ILE A O 1
ATOM 727 N N . ASN A 1 95 ? 10.463 -2.865 -14.931 1.00 67.56 95 ASN A N 1
ATOM 728 C CA . ASN A 1 95 ? 10.808 -1.501 -15.309 1.00 67.56 95 ASN A CA 1
ATOM 729 C C . ASN A 1 95 ? 12.220 -1.446 -15.914 1.00 67.56 95 ASN A C 1
ATOM 731 O O . ASN A 1 95 ? 13.121 -2.125 -15.421 1.00 67.56 95 ASN A O 1
ATOM 735 N N . PRO A 1 96 ? 12.456 -0.584 -16.922 1.00 66.31 96 PRO A N 1
ATOM 736 C CA . PRO A 1 96 ? 13.769 -0.441 -17.558 1.00 66.31 96 PRO A CA 1
ATOM 737 C C . PRO A 1 96 ? 14.871 0.001 -16.581 1.00 66.31 96 PRO A C 1
ATOM 739 O O . PRO A 1 96 ? 16.032 -0.327 -16.785 1.00 66.31 96 PRO A O 1
ATOM 742 N N . GLU A 1 97 ? 14.498 0.692 -15.499 1.00 69.62 97 GLU A N 1
ATOM 743 C CA . GLU A 1 97 ? 15.402 1.136 -14.430 1.00 69.62 97 GLU A CA 1
ATOM 744 C C . GLU A 1 97 ? 15.534 0.112 -13.284 1.00 69.62 97 GLU A C 1
ATOM 746 O O . GLU A 1 97 ? 16.269 0.357 -12.336 1.00 69.62 97 GLU A O 1
ATOM 751 N N . GLY A 1 98 ? 14.806 -1.013 -13.310 1.00 71.81 98 GLY A N 1
ATOM 752 C CA . GLY A 1 98 ? 14.905 -2.070 -12.292 1.00 71.81 98 GLY A CA 1
ATOM 753 C C . GLY A 1 98 ? 14.510 -1.661 -10.865 1.00 71.81 98 GLY A C 1
ATOM 754 O O . GLY A 1 98 ? 14.877 -2.345 -9.915 1.00 71.81 98 GLY A O 1
ATOM 755 N N . ARG A 1 99 ? 13.789 -0.550 -10.678 1.00 79.50 99 ARG A N 1
ATOM 756 C CA . ARG A 1 99 ? 13.348 -0.066 -9.354 1.00 79.50 99 ARG A CA 1
ATOM 757 C C . ARG A 1 99 ? 12.167 -0.873 -8.827 1.00 79.50 99 ARG A C 1
ATOM 759 O O . ARG A 1 99 ? 11.292 -1.236 -9.619 1.00 79.50 99 ARG A O 1
ATOM 766 N N . LEU A 1 100 ? 12.128 -1.109 -7.512 1.00 76.12 100 LEU A N 1
ATOM 767 C CA . LEU A 1 100 ? 11.014 -1.799 -6.844 1.00 76.12 100 LEU A CA 1
ATOM 768 C C . LEU A 1 100 ? 9.695 -1.047 -6.995 1.00 76.12 100 LEU A C 1
ATOM 770 O O . LEU A 1 100 ? 8.700 -1.629 -7.414 1.00 76.12 100 LEU A O 1
ATOM 774 N N . GLU A 1 101 ? 9.696 0.247 -6.683 1.00 80.56 101 GLU A N 1
ATOM 775 C CA . GLU A 1 101 ? 8.501 1.078 -6.771 1.00 80.56 101 GLU A CA 1
ATOM 776 C C . GLU A 1 101 ? 8.831 2.411 -7.442 1.00 80.56 101 GLU A C 1
ATOM 778 O O . GLU A 1 101 ? 9.648 3.191 -6.956 1.00 80.56 101 GLU A O 1
ATOM 783 N N . ASP A 1 102 ? 8.203 2.669 -8.592 1.00 84.31 102 ASP A N 1
ATOM 784 C CA . ASP A 1 102 ? 8.372 3.917 -9.337 1.00 84.31 102 ASP A CA 1
ATOM 785 C C . ASP A 1 102 ? 7.029 4.639 -9.474 1.00 84.31 102 ASP A C 1
ATOM 787 O O . ASP A 1 102 ? 6.258 4.446 -10.418 1.00 84.31 102 ASP A O 1
ATOM 791 N N . VAL A 1 103 ? 6.756 5.492 -8.488 1.00 83.38 103 VAL A N 1
ATOM 792 C CA . VAL A 1 103 ? 5.520 6.280 -8.394 1.00 83.38 103 VAL A CA 1
ATOM 793 C C . VAL A 1 103 ? 5.386 7.244 -9.570 1.00 83.38 103 VAL A C 1
ATOM 795 O O . VAL A 1 103 ? 4.282 7.479 -10.059 1.00 83.38 103 VAL A O 1
ATOM 798 N N . PHE A 1 104 ? 6.500 7.785 -10.067 1.00 84.44 104 PHE A N 1
ATOM 799 C CA . PHE A 1 104 ? 6.484 8.720 -11.190 1.00 84.44 104 PHE A CA 1
ATOM 800 C C . PHE A 1 104 ? 6.141 8.007 -12.496 1.00 84.44 104 PHE A C 1
ATOM 802 O O . PHE A 1 104 ? 5.355 8.524 -13.298 1.00 84.44 104 PHE A O 1
ATOM 809 N N . TYR A 1 105 ? 6.682 6.803 -12.694 1.00 84.06 105 TYR A N 1
ATOM 810 C CA . TYR A 1 1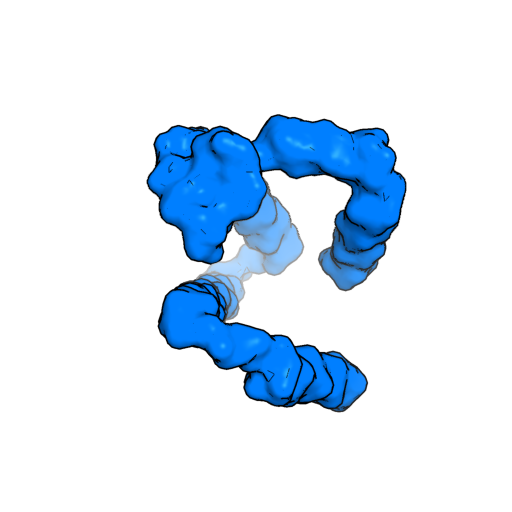05 ? 6.309 5.960 -13.823 1.00 84.06 105 TYR A CA 1
ATOM 811 C C . TYR A 1 105 ? 4.834 5.547 -13.748 1.00 84.06 105 TYR A C 1
ATOM 813 O O . TYR A 1 105 ? 4.105 5.717 -14.729 1.00 84.06 105 TYR A O 1
ATOM 821 N N . ALA A 1 106 ? 4.366 5.107 -12.576 1.00 83.94 106 ALA A N 1
ATOM 822 C CA . ALA A 1 106 ? 2.968 4.740 -12.358 1.00 83.94 106 ALA A CA 1
ATOM 823 C C . ALA A 1 106 ? 2.016 5.919 -12.629 1.00 83.94 106 ALA A C 1
ATOM 825 O O . ALA A 1 106 ? 1.021 5.767 -13.338 1.00 83.94 106 ALA A O 1
ATOM 826 N N . TRP A 1 107 ? 2.352 7.123 -12.159 1.00 85.62 107 TRP A N 1
ATOM 827 C CA . TRP A 1 107 ? 1.561 8.330 -12.409 1.00 85.62 107 TRP A CA 1
ATOM 828 C C . TRP A 1 107 ? 1.458 8.667 -13.900 1.00 85.62 107 TRP A C 1
ATOM 830 O O . TRP A 1 107 ? 0.380 8.974 -14.426 1.00 85.62 107 TRP A O 1
ATOM 840 N N . LYS A 1 108 ? 2.583 8.560 -14.613 1.00 86.12 108 LYS A N 1
ATOM 841 C CA . LYS A 1 108 ? 2.619 8.746 -16.065 1.00 86.12 108 LYS A CA 1
ATOM 842 C C . LYS A 1 108 ? 1.765 7.690 -16.772 1.00 86.12 108 LYS A C 1
ATOM 844 O O . LYS A 1 108 ? 1.040 8.023 -17.706 1.00 86.12 108 LYS A O 1
ATOM 849 N N . GLN A 1 109 ? 1.806 6.442 -16.315 1.00 86.00 109 GLN A N 1
ATOM 850 C CA . GLN A 1 109 ? 1.031 5.343 -16.886 1.00 86.00 109 GLN A CA 1
ATOM 851 C C . GLN A 1 109 ? -0.479 5.519 -16.669 1.00 86.00 109 GLN A C 1
ATOM 853 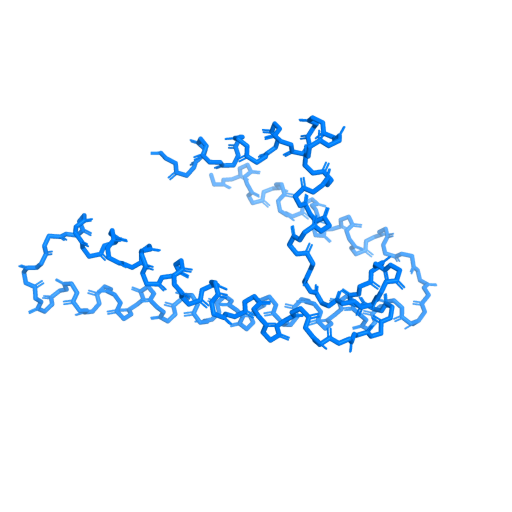O O . GLN A 1 109 ? -1.249 5.298 -17.603 1.00 86.00 109 GLN A O 1
ATOM 858 N N . ILE A 1 110 ? -0.897 5.988 -15.491 1.00 86.88 110 ILE A N 1
ATOM 859 C CA . ILE A 1 110 ? -2.297 6.334 -15.193 1.00 86.88 110 ILE A CA 1
ATOM 860 C C . ILE A 1 110 ? -2.786 7.457 -16.118 1.00 86.88 110 ILE A C 1
ATOM 862 O O . ILE A 1 110 ? -3.906 7.404 -16.617 1.00 86.88 110 ILE A O 1
ATOM 866 N N . SER A 1 111 ? -1.932 8.447 -16.391 1.00 83.25 111 SER A N 1
ATOM 867 C CA . SER A 1 111 ? -2.279 9.579 -17.262 1.00 83.25 111 SER A CA 1
ATOM 868 C C . SER A 1 111 ? -2.381 9.195 -18.744 1.00 83.25 111 SER A C 1
ATOM 870 O O . SER A 1 111 ? -3.113 9.833 -19.496 1.00 83.25 111 SER A O 1
ATOM 872 N N . ILE A 1 112 ? -1.645 8.167 -19.178 1.00 88.81 112 ILE A N 1
ATOM 873 C CA . ILE A 1 112 ? -1.633 7.700 -20.573 1.00 88.81 112 ILE A CA 1
ATOM 874 C C . ILE A 1 112 ? -2.724 6.649 -20.820 1.00 88.81 112 ILE A C 1
ATOM 876 O O . ILE A 1 112 ? -3.338 6.645 -21.886 1.00 88.81 112 ILE A O 1
ATOM 880 N N . SER A 1 113 ? -2.968 5.753 -19.859 1.00 87.94 113 SER A N 1
ATOM 881 C CA . SER A 1 113 ? -3.928 4.656 -19.992 1.00 87.94 113 SER A CA 1
ATOM 882 C C . SER A 1 113 ? -5.194 4.920 -19.168 1.00 87.94 113 SER A C 1
ATOM 884 O O . SER A 1 113 ? -5.205 4.678 -17.955 1.00 87.94 113 SER A O 1
ATOM 886 N N . PRO A 1 114 ? -6.304 5.342 -19.804 1.00 81.75 114 PRO A N 1
ATOM 887 C CA . PRO A 1 114 ? -7.538 5.664 -19.087 1.00 81.75 114 PRO A CA 1
ATOM 888 C C . PRO A 1 114 ? -8.170 4.438 -18.411 1.00 81.75 114 PRO A C 1
ATOM 890 O O . PRO A 1 114 ? -8.920 4.582 -17.451 1.00 81.75 114 PRO A O 1
ATOM 893 N N . MET A 1 115 ? -7.848 3.221 -18.861 1.00 86.69 115 MET A N 1
ATOM 894 C CA . MET A 1 115 ? -8.389 1.986 -18.288 1.00 86.69 115 MET A CA 1
ATOM 895 C C . MET A 1 115 ? -7.867 1.723 -16.866 1.00 86.69 115 MET A C 1
ATOM 897 O O . MET A 1 115 ? -8.612 1.229 -16.022 1.00 86.69 115 MET A O 1
ATOM 901 N N . ILE A 1 116 ? -6.622 2.117 -16.574 1.00 85.50 116 ILE A N 1
ATOM 902 C CA . ILE A 1 116 ? -6.038 2.012 -15.226 1.00 85.50 116 ILE A CA 1
ATOM 903 C C . ILE A 1 116 ? -6.690 3.038 -14.297 1.00 85.50 116 ILE A C 1
ATOM 905 O O . ILE A 1 116 ? -7.040 2.711 -13.166 1.00 85.50 116 ILE A O 1
ATOM 909 N N . ALA A 1 117 ? -6.920 4.258 -14.788 1.00 82.56 117 ALA A N 1
ATOM 910 C CA . ALA A 1 117 ? -7.619 5.287 -14.026 1.00 82.56 117 ALA A CA 1
ATOM 911 C C . ALA A 1 117 ? -9.049 4.849 -13.663 1.00 82.56 117 ALA A C 1
ATOM 913 O O . ALA A 1 117 ? -9.458 4.984 -12.512 1.00 82.56 117 ALA A O 1
ATOM 914 N N . VAL A 1 118 ? -9.786 4.252 -14.607 1.00 86.69 118 VAL A N 1
ATOM 915 C CA . VAL A 1 118 ? -11.126 3.699 -14.345 1.00 86.69 118 VAL A CA 1
ATOM 916 C C . VAL A 1 118 ? -11.073 2.573 -13.310 1.00 86.69 118 VAL A C 1
ATOM 918 O O . VAL A 1 118 ? -11.905 2.545 -12.404 1.00 86.69 118 VAL A O 1
ATOM 921 N N . ALA A 1 119 ? -10.085 1.678 -13.392 1.00 85.56 119 ALA A N 1
ATOM 922 C CA . ALA A 1 119 ? -9.908 0.615 -12.404 1.00 85.56 119 ALA A CA 1
ATOM 923 C C . ALA A 1 119 ? -9.610 1.169 -10.996 1.00 85.56 119 ALA A C 1
ATOM 925 O O . ALA A 1 119 ? -10.197 0.700 -10.021 1.00 85.56 119 ALA A O 1
ATOM 926 N N . LEU A 1 120 ? -8.764 2.199 -10.886 1.00 84.25 120 LEU A N 1
ATOM 927 C CA . LEU A 1 120 ? -8.456 2.870 -9.617 1.00 84.25 120 LEU A CA 1
ATOM 928 C C . LEU A 1 120 ? -9.679 3.575 -9.026 1.00 84.25 120 LEU A C 1
ATOM 930 O O . LEU A 1 120 ? -9.951 3.444 -7.836 1.00 84.25 120 LEU A O 1
ATOM 934 N N . ILE A 1 121 ? -10.457 4.274 -9.851 1.00 84.25 121 ILE A N 1
ATOM 935 C CA . ILE A 1 121 ? -11.699 4.921 -9.410 1.00 84.25 121 ILE A CA 1
ATOM 936 C C . ILE A 1 121 ? -12.709 3.866 -8.940 1.00 84.25 121 ILE A C 1
ATOM 938 O O . ILE A 1 121 ? -13.318 4.026 -7.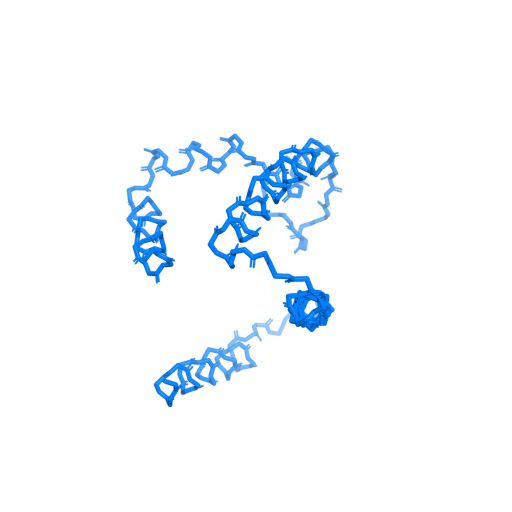884 1.00 84.25 121 ILE A O 1
ATOM 942 N N . GLY A 1 122 ? -12.847 2.760 -9.676 1.00 84.12 122 GLY A N 1
ATOM 943 C CA . GLY A 1 122 ? -13.699 1.638 -9.277 1.00 84.12 122 GLY A CA 1
ATOM 944 C C . GLY A 1 122 ? -13.267 1.003 -7.953 1.00 84.12 122 GLY A C 1
ATOM 945 O O . GLY A 1 122 ? -14.114 0.599 -7.157 1.00 84.12 122 GLY A O 1
ATOM 946 N N . LEU A 1 123 ? -11.960 0.969 -7.680 1.00 80.25 123 LEU A N 1
ATOM 947 C CA . LEU A 1 123 ? -11.423 0.533 -6.396 1.00 80.25 123 LEU A CA 1
ATOM 948 C C . LEU A 1 123 ? -11.820 1.498 -5.270 1.00 80.25 123 LEU A C 1
ATOM 950 O O . LEU A 1 123 ? -12.332 1.052 -4.249 1.00 80.25 123 LEU A O 1
ATOM 954 N N . ILE A 1 124 ? -11.645 2.806 -5.464 1.00 81.12 124 ILE A N 1
ATOM 955 C CA . ILE A 1 124 ? -11.984 3.825 -4.457 1.00 81.12 124 ILE A CA 1
ATOM 956 C C . ILE A 1 124 ? -13.478 3.778 -4.113 1.00 81.12 124 ILE A C 1
ATOM 958 O O . ILE A 1 124 ? -13.830 3.758 -2.939 1.00 81.12 124 ILE A O 1
ATOM 962 N N . ILE A 1 125 ? -14.351 3.679 -5.119 1.00 83.56 125 ILE A N 1
ATOM 963 C CA . ILE A 1 125 ? -15.809 3.596 -4.921 1.00 83.56 125 ILE A CA 1
ATOM 964 C C . ILE A 1 125 ? -16.208 2.325 -4.159 1.00 83.56 125 ILE A C 1
ATOM 966 O O . ILE A 1 125 ? -17.184 2.337 -3.423 1.00 83.56 125 ILE A O 1
ATOM 970 N N . ARG A 1 126 ? -15.471 1.221 -4.322 1.00 71.75 126 ARG A N 1
ATOM 971 C CA . ARG A 1 126 ? -15.731 -0.021 -3.580 1.00 71.75 126 ARG A CA 1
ATOM 972 C C . ARG A 1 126 ? -15.409 0.100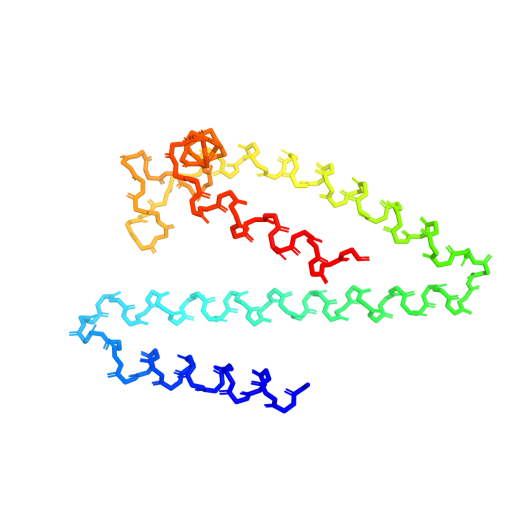 -2.083 1.00 71.75 126 ARG A C 1
ATOM 974 O O . ARG A 1 126 ? -16.003 -0.638 -1.301 1.00 71.75 126 ARG A O 1
ATOM 981 N N . TYR A 1 127 ? -14.426 0.921 -1.710 1.00 59.16 127 TYR A N 1
ATOM 982 C CA . TYR A 1 127 ? -13.953 1.062 -0.326 1.00 59.16 127 TYR A CA 1
ATOM 983 C C . TYR A 1 127 ? -14.563 2.260 0.424 1.00 59.16 127 TYR A C 1
ATOM 985 O O . TYR A 1 127 ? -14.389 2.336 1.639 1.00 59.16 127 TYR A O 1
ATOM 993 N N . ALA A 1 128 ? -15.244 3.167 -0.282 1.00 55.81 128 ALA A N 1
ATOM 994 C CA . ALA A 1 128 ? -16.052 4.250 0.284 1.00 55.81 128 ALA A CA 1
ATOM 995 C C . ALA A 1 128 ? -17.465 3.765 0.645 1.00 55.81 128 ALA A C 1
ATOM 997 O O . ALA A 1 128 ? -17.997 4.251 1.667 1.00 55.81 128 ALA A O 1
#

Secondary structure (DSSP, 8-state):
-HHHHHHHHHHHHHHHHH----HHHHHHHHHHHHHHHHHHHHHHHHHHHHHHHHHHS---HHHHHHHHHHHHHHHHHHHHHHHHH-B--TTT--STT-BS--HHHHHHHHHH-HHHHHHHHHHHHHH-

Organism: Oesophagostomum dentatum (NCBI:txid61180)

Sequence (128 aa):
MLFVVVGLAIVGITDIFCGDHKDSKQNDVIIGDVLCVVAQVFVALQLVLEQKYLHKHDVEPLFAVGLEGIYGLVLLIICLVPLYFIHVGPTFSINPEGRLEDVFYAWKQISISPMIAVALIGLIIRYA

pLDDT: mean 80.82, std 10.21, range [51.81, 94.75]

Radius of gyration: 18.71 Å; chains: 1; bounding box: 37×34×47 Å

Foldseek 3Di:
DVVVVVVVVVVVVCCVVVVPPDVVLVVLVVVVVVVVVVVVVVVVVVVVVVVVVVVVDVDDVVVVVVVVVVVVVVVVVVVLVVQQVDADDPSQDPDPRRGNDDPVVVVVVVVVDVVVVVVVVVVVVVVD